Protein AF-A0A3M7D569-F1 (afdb_monomer)

Sequence (119 aa):
MSTTRSSSSASAESLAPYRTPETSPPFHGYDRAAIHSSWKMARHMHHEVRPENRTVIIVVKDAHDIDGAGMLFTLGLYAPFKNVFDTFKAHTCTTCRDPEKIRFKADGKKLAEEDTLSK

Radius of gyration: 30.83 Å; Cα contacts (8 Å, |Δi|>4): 82; chains: 1; bounding box: 44×80×62 Å

Foldseek 3Di:
DDDDDDDDDDDPPPPPPPDDPVNDDPPPDDPVVVVVVVVVVVVVVVVPCPLQNDKDKDFDDDPVCPVHSGDIDIGRQQGFCQVVLVVNLVPDDCVVDPSVPDWDDDPNDTDDRNDGNND

Secondary structure (DSSP, 8-state):
--------------------TTTSPP-----HHHHHHHHHHHHHHHH---GGG-EEEEEE--SS-SSS--EEEEEETTSBTHHHHHHHHHHS-TTT--GGG---EETTEEPPTT-BTT-

Structure (mmCIF, N/CA/C/O backbone):
data_AF-A0A3M7D569-F1
#
_entry.id   AF-A0A3M7D569-F1
#
loop_
_atom_site.group_PDB
_atom_site.id
_atom_site.type_symbol
_atom_site.label_atom_id
_atom_site.label_alt_id
_atom_site.label_comp_id
_atom_site.label_asym_id
_atom_site.label_entity_id
_atom_site.label_seq_id
_atom_site.pdbx_PDB_ins_code
_atom_site.Cartn_x
_atom_site.Cartn_y
_atom_site.Cartn_z
_atom_site.occupancy
_atom_site.B_iso_or_equiv
_atom_site.auth_seq_id
_atom_site.auth_comp_id
_atom_site.auth_asym_id
_atom_site.auth_atom_id
_atom_site.pdbx_PDB_model_num
ATOM 1 N N . MET A 1 1 ? -14.822 -69.836 -30.499 1.00 40.75 1 MET A N 1
ATOM 2 C CA . MET A 1 1 ? -14.267 -68.542 -30.055 1.00 40.75 1 MET A CA 1
ATOM 3 C C . MET A 1 1 ? -14.585 -67.506 -31.117 1.00 40.75 1 MET A C 1
ATOM 5 O O . MET A 1 1 ? -14.384 -67.785 -32.291 1.00 40.75 1 MET A O 1
ATOM 9 N N . SER A 1 2 ? -15.175 -66.399 -30.669 1.00 37.12 2 SER A N 1
ATOM 10 C CA . SER A 1 2 ? -15.596 -65.182 -31.382 1.00 37.12 2 SER A CA 1
ATOM 11 C C . SER A 1 2 ? -14.437 -64.512 -32.159 1.00 37.12 2 SER A C 1
ATOM 13 O O . SER A 1 2 ? -13.289 -64.823 -31.873 1.00 37.12 2 SER A O 1
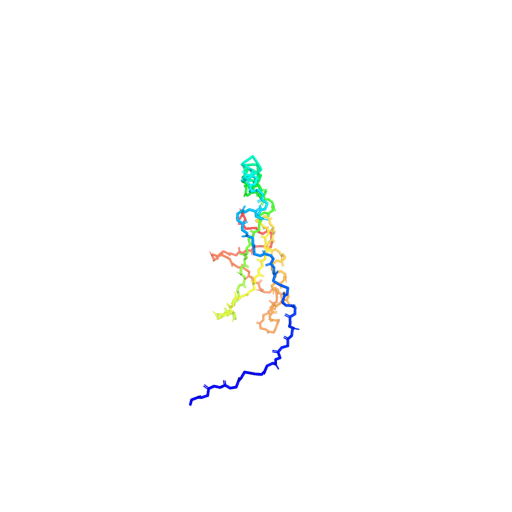ATOM 15 N N . THR A 1 3 ? -14.598 -63.601 -33.124 1.00 42.97 3 THR A N 1
ATOM 16 C CA . THR A 1 3 ? -15.658 -62.623 -33.434 1.00 42.97 3 THR A CA 1
ATOM 17 C C . THR A 1 3 ? -15.710 -62.310 -34.942 1.00 42.97 3 THR A C 1
ATOM 19 O O . THR A 1 3 ? -14.733 -62.415 -35.679 1.00 42.97 3 THR A O 1
ATOM 22 N N . THR A 1 4 ? -16.897 -61.887 -35.362 1.00 43.88 4 THR A N 1
ATOM 23 C CA . THR A 1 4 ? -17.348 -61.374 -36.660 1.00 43.88 4 THR A CA 1
ATOM 24 C C . THR A 1 4 ? -16.494 -60.221 -37.204 1.00 43.88 4 THR A C 1
ATOM 26 O O . THR A 1 4 ? -16.194 -59.272 -36.483 1.00 43.88 4 THR A O 1
ATOM 29 N N . ARG A 1 5 ? -16.172 -60.251 -38.503 1.00 46.56 5 ARG A N 1
ATOM 30 C CA . ARG A 1 5 ? -15.536 -59.146 -39.235 1.00 46.56 5 ARG A CA 1
ATOM 31 C C . ARG A 1 5 ? -16.521 -58.603 -40.271 1.00 46.56 5 ARG A C 1
ATOM 33 O O . ARG A 1 5 ? -16.606 -59.148 -41.365 1.00 46.56 5 ARG A O 1
ATOM 40 N N . SER A 1 6 ? -17.230 -57.532 -39.913 1.00 39.06 6 SER A N 1
ATOM 41 C CA . SER A 1 6 ? -18.111 -56.794 -40.827 1.00 39.06 6 SER A CA 1
ATOM 42 C C . SER A 1 6 ? -18.063 -55.286 -40.547 1.00 39.06 6 SER A C 1
ATOM 44 O O . SER A 1 6 ? -18.646 -54.802 -39.588 1.00 39.06 6 SER A O 1
ATOM 46 N N . SER A 1 7 ? -17.313 -54.601 -41.411 1.00 45.28 7 SER A N 1
ATOM 47 C CA . SER A 1 7 ? -17.588 -53.313 -42.070 1.00 45.28 7 SER A CA 1
ATOM 48 C C . SER A 1 7 ? -18.285 -52.167 -41.321 1.00 45.28 7 SER A C 1
ATOM 50 O O . SER A 1 7 ? -19.506 -52.137 -41.222 1.00 45.28 7 SER A O 1
ATOM 52 N N . SER A 1 8 ? -17.507 -51.127 -41.008 1.00 40.56 8 SER A N 1
ATOM 53 C CA . SER A 1 8 ? -17.900 -49.703 -40.934 1.00 40.56 8 SER A CA 1
ATOM 54 C C . SER A 1 8 ? -16.645 -48.905 -40.563 1.00 40.56 8 SER A 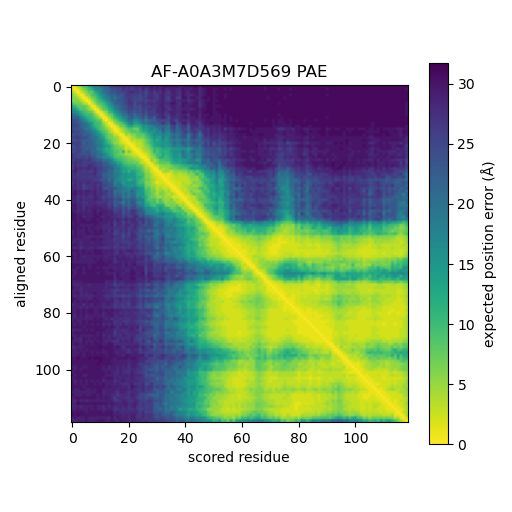C 1
ATOM 56 O O . SER A 1 8 ? -15.866 -49.390 -39.755 1.00 40.56 8 SER A O 1
ATOM 58 N N . SER A 1 9 ? -16.324 -47.711 -41.035 1.00 41.78 9 SER A N 1
ATOM 59 C CA . SER A 1 9 ? -16.730 -46.846 -42.143 1.00 41.78 9 SER A CA 1
ATOM 60 C C . SER A 1 9 ? -15.507 -45.950 -42.374 1.00 41.78 9 SER A C 1
ATOM 62 O O . SER A 1 9 ? -14.771 -45.674 -41.428 1.00 41.78 9 SER A O 1
ATOM 64 N N . ALA A 1 10 ? -15.263 -45.516 -43.608 1.00 52.88 10 ALA A N 1
ATOM 65 C CA . ALA A 1 10 ? -14.214 -44.554 -43.924 1.00 52.88 10 ALA A CA 1
ATOM 66 C C . ALA A 1 10 ? -14.364 -43.283 -43.066 1.00 52.88 10 ALA A C 1
ATOM 68 O O . ALA A 1 10 ? -15.212 -42.440 -43.342 1.00 52.88 10 ALA A O 1
ATOM 69 N N . SER A 1 11 ? -13.538 -43.153 -42.031 1.00 48.91 11 SER A N 1
ATOM 70 C CA . SER A 1 11 ? -13.268 -41.875 -41.387 1.00 48.91 11 SER A CA 1
ATOM 71 C C . SER A 1 11 ? -11.968 -41.383 -41.994 1.00 48.91 11 SER A C 1
ATOM 73 O O . SER A 1 11 ? -10.923 -41.999 -41.799 1.00 48.91 11 SER A O 1
ATOM 75 N N . ALA A 1 12 ? -12.042 -40.316 -42.787 1.00 52.81 12 ALA A N 1
ATOM 76 C CA . ALA A 1 12 ? -10.873 -39.559 -43.200 1.00 52.81 12 ALA A CA 1
ATOM 77 C C . ALA A 1 12 ? -10.237 -38.954 -41.939 1.00 52.81 12 ALA A C 1
ATOM 79 O O . ALA A 1 12 ? -10.520 -37.819 -41.562 1.00 52.81 12 ALA A O 1
ATOM 80 N N . GLU A 1 13 ? -9.428 -39.747 -41.239 1.00 46.69 13 GLU A N 1
ATOM 81 C CA . GLU A 1 13 ? -8.509 -39.236 -40.239 1.00 46.69 13 GLU A CA 1
ATOM 82 C C . GLU A 1 13 ? -7.555 -38.305 -40.977 1.00 46.69 13 GLU A C 1
ATOM 84 O O . GLU A 1 13 ? -6.748 -38.729 -41.806 1.00 46.69 13 GLU A O 1
ATOM 89 N N . SER A 1 14 ? -7.672 -37.010 -40.694 1.00 50.41 14 SER A N 1
ATOM 90 C CA . SER A 1 14 ? -6.617 -36.043 -40.964 1.00 50.41 14 SER A CA 1
ATOM 91 C C . SER A 1 14 ? -5.403 -36.437 -40.122 1.00 50.41 14 SER A C 1
ATOM 93 O O . SER A 1 14 ? -5.151 -35.869 -39.059 1.00 50.41 14 SER A O 1
ATOM 95 N N . LEU A 1 15 ? -4.662 -37.440 -40.585 1.00 56.78 15 LEU A N 1
ATOM 96 C CA . LEU A 1 15 ? -3.352 -37.780 -40.068 1.00 56.78 15 LEU A CA 1
ATOM 97 C C . LEU A 1 15 ? -2.454 -36.592 -40.403 1.00 56.78 15 LEU A C 1
ATOM 99 O O . LEU A 1 15 ? -2.096 -36.378 -41.562 1.00 56.78 15 LEU A O 1
ATOM 103 N N . ALA A 1 16 ? -2.129 -35.781 -39.393 1.00 57.44 16 ALA A N 1
ATOM 104 C CA . ALA A 1 16 ? -1.058 -34.806 -39.525 1.00 57.44 16 ALA A CA 1
ATOM 105 C C . ALA A 1 16 ? 0.158 -35.542 -40.125 1.00 57.44 16 ALA A C 1
ATOM 107 O O . ALA A 1 16 ? 0.498 -36.615 -39.618 1.00 57.44 16 ALA A O 1
ATOM 108 N N . PRO A 1 17 ? 0.774 -35.041 -41.214 1.00 61.91 17 PRO A N 1
ATOM 109 C CA . PRO A 1 17 ? 1.800 -35.790 -41.928 1.00 61.91 17 PRO A CA 1
ATOM 110 C C . PRO A 1 17 ? 2.903 -36.231 -40.966 1.00 61.91 17 PRO A C 1
ATOM 112 O O . PRO A 1 17 ? 3.551 -35.388 -40.339 1.00 61.91 17 PRO A O 1
ATOM 115 N N . TYR A 1 18 ? 3.100 -37.545 -40.833 1.00 54.19 18 TYR A N 1
ATOM 116 C CA . TYR A 1 18 ? 4.184 -38.102 -40.033 1.00 54.19 18 TYR A CA 1
ATOM 117 C C . TYR A 1 18 ? 5.505 -37.648 -40.655 1.00 54.19 18 TYR A C 1
ATOM 119 O O . TYR A 1 18 ? 5.853 -38.061 -41.761 1.00 54.19 18 TYR A O 1
ATOM 127 N N . ARG A 1 19 ? 6.211 -36.731 -39.986 1.00 59.41 19 ARG A N 1
ATOM 128 C CA . ARG A 1 19 ? 7.454 -36.169 -40.517 1.00 59.41 19 ARG A CA 1
ATOM 129 C C . ARG A 1 19 ? 8.591 -37.160 -40.310 1.00 59.41 19 ARG A C 1
ATOM 131 O O . ARG A 1 19 ? 8.987 -37.445 -39.185 1.00 59.41 19 ARG A O 1
ATOM 138 N N . THR A 1 20 ? 9.106 -37.676 -41.415 1.00 59.72 20 THR A N 1
ATOM 139 C CA . THR A 1 20 ? 10.360 -38.435 -41.491 1.00 59.72 20 THR A CA 1
ATOM 140 C C . THR A 1 20 ? 11.537 -37.471 -41.672 1.00 59.72 20 THR A C 1
ATOM 142 O O . THR A 1 20 ? 11.315 -36.344 -42.113 1.00 59.72 20 THR A O 1
ATOM 145 N N . PRO A 1 21 ? 12.792 -37.885 -41.409 1.00 62.62 21 PRO A N 1
ATOM 146 C CA . PRO A 1 21 ? 13.969 -37.053 -41.683 1.00 62.62 21 PRO A CA 1
ATOM 147 C C . PRO A 1 21 ? 14.032 -36.509 -43.122 1.00 62.62 21 PRO A C 1
ATOM 149 O O . PRO A 1 21 ? 14.555 -35.423 -43.345 1.00 62.62 21 PRO A O 1
ATOM 152 N N . GLU A 1 22 ? 13.458 -37.233 -44.089 1.00 56.69 22 GLU A N 1
ATOM 153 C CA . GLU A 1 22 ? 13.408 -36.828 -45.502 1.00 56.69 22 GLU A CA 1
ATOM 154 C C . GLU A 1 22 ? 12.265 -35.858 -45.839 1.00 56.69 22 GLU A C 1
ATOM 156 O O . GLU A 1 22 ? 12.329 -35.147 -46.837 1.00 56.69 22 GLU A O 1
ATOM 161 N N . THR A 1 23 ? 11.211 -35.814 -45.019 1.00 61.25 23 THR A N 1
ATOM 162 C CA . THR A 1 23 ? 10.028 -34.954 -45.234 1.00 61.25 23 THR A CA 1
ATOM 163 C C . THR A 1 23 ? 9.940 -33.804 -44.231 1.00 61.25 23 THR A C 1
ATOM 165 O O . THR A 1 23 ? 9.096 -32.912 -44.359 1.00 61.25 23 THR A O 1
ATOM 168 N N . SER A 1 24 ? 10.815 -33.788 -43.225 1.00 60.22 24 SER A N 1
ATOM 169 C CA . SER A 1 24 ? 11.019 -32.641 -42.353 1.00 60.22 24 SER A CA 1
ATOM 170 C C . SER A 1 24 ? 11.748 -31.522 -43.105 1.00 60.22 24 SER A C 1
ATOM 172 O O . SER A 1 24 ? 12.749 -31.797 -43.765 1.00 60.22 24 SER A O 1
ATOM 174 N N . PRO A 1 25 ? 11.306 -30.255 -42.981 1.00 63.34 25 PRO A N 1
ATOM 175 C CA . PRO A 1 25 ? 12.090 -29.113 -43.420 1.00 63.34 25 PRO A CA 1
ATOM 176 C C . PRO A 1 25 ? 13.491 -29.214 -42.818 1.00 63.34 25 PRO A C 1
ATOM 178 O O . PRO A 1 25 ? 13.600 -29.599 -41.646 1.00 63.34 25 PRO A O 1
ATOM 181 N N . PRO A 1 26 ? 14.548 -28.874 -43.571 1.00 63.56 26 PRO A N 1
ATOM 182 C CA . PRO A 1 26 ? 15.893 -28.863 -43.025 1.00 63.56 26 PRO A CA 1
ATOM 183 C C . PRO A 1 26 ? 15.899 -27.989 -41.770 1.00 63.56 26 PRO A C 1
ATOM 185 O O . PRO A 1 26 ? 15.494 -26.827 -41.796 1.00 63.56 26 PRO A O 1
ATOM 188 N N . PHE A 1 27 ? 16.307 -28.569 -40.641 1.00 66.69 27 PHE A N 1
ATOM 189 C CA . PHE A 1 27 ? 16.495 -27.811 -39.416 1.00 66.69 27 PHE A CA 1
ATOM 190 C C . PHE A 1 27 ? 17.619 -26.806 -39.679 1.00 66.69 27 PHE A C 1
ATOM 192 O O . PHE A 1 27 ? 18.791 -27.175 -39.688 1.00 66.69 27 PHE A O 1
ATOM 199 N N . HIS A 1 28 ? 17.271 -25.539 -39.919 1.00 63.25 28 HIS A N 1
ATOM 200 C CA . HIS A 1 28 ? 18.217 -24.467 -40.265 1.00 63.25 28 HIS A CA 1
ATOM 201 C C . HIS A 1 28 ? 19.149 -24.057 -39.107 1.00 63.25 28 HIS A C 1
ATOM 203 O O . HIS A 1 28 ? 19.797 -23.015 -39.157 1.00 63.25 28 HIS A O 1
ATOM 209 N N . GLY A 1 29 ? 19.251 -24.895 -38.073 1.00 61.59 29 GLY A N 1
ATOM 210 C CA . GLY A 1 29 ? 19.960 -24.589 -36.848 1.00 61.59 29 GLY A CA 1
ATOM 211 C C . GLY A 1 29 ? 19.191 -23.600 -35.981 1.00 61.59 29 GLY A C 1
ATOM 212 O O . GLY A 1 29 ? 18.275 -22.901 -36.409 1.00 61.59 29 GLY A O 1
ATOM 213 N N . TYR A 1 30 ? 19.594 -23.536 -34.721 1.00 63.69 30 TYR A N 1
ATOM 214 C CA . TYR A 1 30 ? 19.269 -22.394 -33.887 1.00 63.69 30 TYR A CA 1
ATOM 215 C C . TYR A 1 30 ? 20.093 -21.202 -34.378 1.00 63.69 30 TYR A C 1
ATOM 217 O O . TYR A 1 30 ? 21.325 -21.284 -34.386 1.00 63.69 30 TYR A O 1
ATOM 225 N N . ASP A 1 31 ? 19.440 -20.102 -34.759 1.00 71.31 31 ASP A N 1
ATOM 226 C CA . ASP A 1 31 ? 20.135 -18.844 -35.030 1.00 71.31 31 ASP A CA 1
A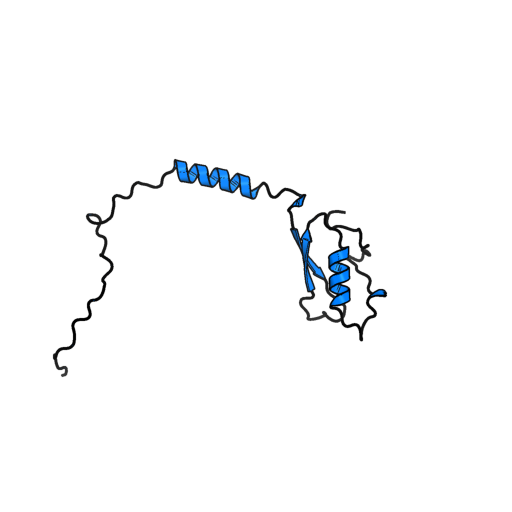TOM 227 C C . ASP A 1 31 ? 20.758 -18.342 -33.722 1.00 71.31 31 ASP A C 1
ATOM 229 O O . ASP A 1 31 ? 20.127 -17.690 -32.884 1.00 71.31 31 ASP A O 1
ATOM 23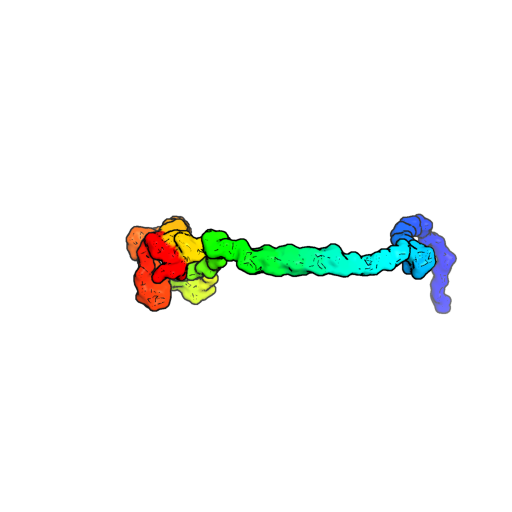3 N N . ARG A 1 32 ? 22.028 -18.700 -33.525 1.00 67.50 32 ARG A N 1
ATOM 234 C CA . ARG A 1 32 ? 22.786 -18.343 -32.328 1.00 67.50 32 ARG A CA 1
ATOM 235 C C . ARG A 1 32 ? 22.902 -16.832 -32.167 1.00 67.50 32 ARG A C 1
ATOM 237 O O . ARG A 1 32 ? 22.955 -16.377 -31.027 1.00 67.50 32 ARG A O 1
ATOM 244 N N . ALA A 1 33 ? 22.917 -16.057 -33.252 1.00 72.00 33 ALA A N 1
ATOM 245 C CA . ALA A 1 33 ? 22.978 -14.602 -33.176 1.00 72.00 33 ALA A CA 1
ATOM 246 C C . ALA A 1 33 ? 21.641 -14.028 -32.686 1.00 72.00 33 ALA A C 1
ATOM 248 O O . ALA A 1 33 ? 21.634 -13.204 -31.766 1.00 72.00 33 ALA A O 1
ATOM 249 N N . ALA A 1 34 ? 20.514 -14.527 -33.201 1.00 65.94 34 ALA A N 1
ATOM 250 C CA . ALA A 1 34 ? 19.189 -14.167 -32.694 1.00 65.94 34 ALA A CA 1
ATOM 251 C C . ALA A 1 34 ? 19.018 -14.555 -31.213 1.00 65.94 34 ALA A C 1
ATOM 253 O O . ALA A 1 34 ? 18.565 -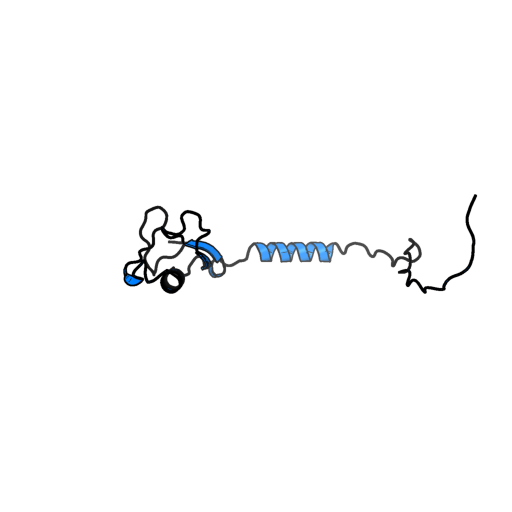13.740 -30.404 1.00 65.94 34 ALA A O 1
ATOM 254 N N . ILE A 1 35 ? 19.474 -15.743 -30.808 1.00 65.00 35 ILE A N 1
ATOM 255 C CA . ILE A 1 35 ? 19.429 -16.181 -29.403 1.00 65.00 35 ILE A CA 1
ATOM 256 C C . ILE A 1 35 ? 20.311 -15.293 -28.515 1.00 65.00 35 ILE A C 1
ATOM 258 O O . ILE A 1 35 ? 19.856 -14.812 -27.479 1.00 65.00 35 ILE A O 1
ATOM 262 N N . HIS A 1 36 ? 21.544 -14.994 -28.925 1.00 65.88 36 HIS A N 1
ATOM 263 C CA . HIS A 1 36 ? 22.413 -14.095 -28.163 1.00 65.88 36 HIS A CA 1
ATOM 264 C C . HIS A 1 36 ? 21.850 -12.672 -28.063 1.00 65.88 36 HIS A C 1
ATOM 266 O O . HIS A 1 36 ? 21.938 -12.056 -26.998 1.00 65.88 36 HIS A O 1
ATOM 272 N N . SER A 1 37 ? 21.260 -12.152 -29.142 1.00 64.00 37 SER A N 1
ATOM 273 C CA . SER A 1 37 ? 20.652 -10.819 -29.158 1.00 64.00 37 SER A CA 1
ATOM 274 C C . SER A 1 37 ? 19.431 -10.740 -28.238 1.00 64.00 37 SER A C 1
ATOM 276 O O . SER A 1 37 ? 19.346 -9.823 -27.419 1.00 64.00 37 SER A O 1
ATOM 278 N N . SER A 1 38 ? 18.552 -11.747 -28.274 1.00 60.84 38 SER A N 1
ATOM 279 C CA . SER A 1 38 ? 17.381 -11.827 -27.395 1.00 60.84 38 SER A CA 1
ATOM 280 C C . SER A 1 38 ? 17.788 -11.963 -25.927 1.00 60.84 38 SER A C 1
ATOM 282 O O . SER A 1 38 ? 17.239 -11.266 -25.080 1.00 60.84 38 SER A O 1
ATOM 284 N N . TRP A 1 39 ? 18.825 -12.745 -25.613 1.00 60.00 39 TRP A N 1
ATOM 285 C CA . TRP A 1 39 ? 19.379 -12.839 -24.256 1.00 60.00 39 TRP A CA 1
ATOM 286 C C . TRP A 1 39 ? 20.030 -11.546 -23.761 1.00 60.00 39 TRP A C 1
ATOM 288 O O . TRP A 1 39 ? 20.035 -11.287 -22.555 1.00 60.00 39 TRP A O 1
ATOM 298 N N . LYS A 1 40 ? 20.619 -10.745 -24.655 1.00 60.06 40 LYS A N 1
ATOM 299 C CA . LYS A 1 40 ? 21.185 -9.435 -24.306 1.00 60.06 40 LYS A CA 1
ATOM 300 C C . LYS A 1 40 ? 20.076 -8.414 -24.043 1.00 60.06 40 LYS A C 1
ATOM 302 O O . LYS A 1 40 ? 20.152 -7.698 -23.049 1.00 60.06 40 LYS A O 1
ATOM 307 N N . MET A 1 41 ? 19.035 -8.395 -24.879 1.00 59.78 41 MET A N 1
ATOM 308 C CA . MET A 1 41 ? 17.867 -7.527 -24.692 1.00 59.78 41 MET A CA 1
ATOM 309 C C . MET A 1 41 ? 17.084 -7.896 -23.427 1.00 59.78 41 MET A C 1
ATOM 311 O O . MET A 1 41 ? 16.808 -7.025 -22.608 1.00 59.78 41 MET A O 1
ATOM 315 N N . ALA A 1 42 ? 16.824 -9.186 -23.200 1.00 60.34 42 ALA A N 1
ATOM 316 C CA . ALA A 1 42 ? 16.138 -9.665 -22.001 1.00 60.34 42 ALA A CA 1
ATOM 317 C C . ALA A 1 42 ? 16.901 -9.306 -20.715 1.00 60.34 42 ALA A C 1
ATOM 319 O O . ALA A 1 42 ? 16.300 -8.823 -19.758 1.00 60.34 42 ALA A O 1
ATOM 320 N N . ARG A 1 43 ? 18.235 -9.464 -20.696 1.00 56.12 43 ARG A N 1
ATOM 321 C CA . ARG A 1 43 ? 19.057 -9.050 -19.545 1.00 56.12 43 ARG A CA 1
ATOM 322 C C . ARG A 1 43 ? 19.005 -7.545 -19.285 1.00 56.12 43 ARG A 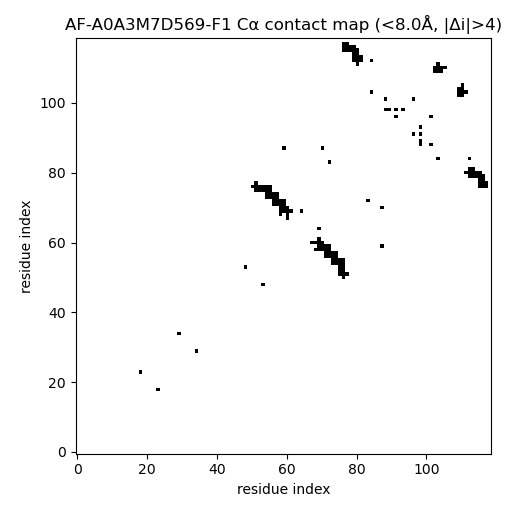C 1
ATOM 324 O O . ARG A 1 43 ? 18.928 -7.161 -18.125 1.00 56.12 43 ARG A O 1
ATOM 331 N N . HIS A 1 44 ? 19.004 -6.705 -20.322 1.00 53.34 44 HIS A N 1
ATOM 332 C CA . HIS A 1 44 ? 18.858 -5.255 -20.135 1.00 53.34 44 HIS A CA 1
ATOM 333 C C . HIS A 1 44 ? 17.479 -4.890 -19.567 1.00 53.34 44 HIS A C 1
ATOM 335 O O . HIS A 1 44 ? 17.392 -4.097 -18.634 1.00 53.34 44 HIS A O 1
ATOM 341 N N . MET A 1 45 ? 16.409 -5.536 -20.044 1.00 55.69 45 MET A N 1
ATOM 342 C CA . MET A 1 45 ? 15.051 -5.266 -19.558 1.00 55.69 45 MET A CA 1
ATOM 343 C C . MET A 1 45 ? 14.816 -5.717 -18.109 1.00 55.69 45 MET A C 1
ATOM 345 O O . MET A 1 45 ? 14.084 -5.051 -17.381 1.00 55.69 45 MET A O 1
ATOM 349 N N . HIS A 1 46 ? 15.458 -6.798 -17.651 1.00 53.69 46 HIS A N 1
ATOM 350 C CA . HIS A 1 46 ? 15.342 -7.247 -16.257 1.00 53.69 46 HIS A CA 1
ATOM 351 C C . HIS A 1 46 ? 16.029 -6.313 -15.244 1.00 53.69 46 HIS A C 1
ATOM 353 O O . HIS A 1 46 ? 15.632 -6.291 -14.079 1.00 53.69 46 HIS A O 1
ATOM 359 N N . HIS A 1 47 ? 17.027 -5.527 -15.665 1.00 53.06 47 HIS A N 1
ATOM 360 C CA . HIS A 1 47 ? 17.760 -4.605 -14.788 1.00 53.06 47 HIS A CA 1
ATOM 361 C C . HIS A 1 47 ? 17.222 -3.163 -14.790 1.00 53.06 47 HIS A C 1
ATOM 363 O O . HIS A 1 47 ? 17.627 -2.366 -13.945 1.00 53.06 47 HIS A O 1
ATOM 369 N N . GLU A 1 48 ? 16.279 -2.826 -15.674 1.00 58.56 48 GLU A N 1
ATOM 370 C CA . GLU A 1 48 ? 15.817 -1.449 -15.900 1.00 58.56 48 GLU A CA 1
ATOM 371 C C . GLU A 1 48 ? 14.368 -1.185 -15.462 1.00 58.56 48 GLU A C 1
ATOM 373 O O . GLU A 1 48 ? 13.698 -0.300 -15.999 1.00 58.56 48 GLU A O 1
ATOM 378 N N . VAL A 1 49 ? 13.857 -1.870 -14.431 1.00 60.91 49 VAL A N 1
ATOM 379 C CA . VAL A 1 49 ? 12.712 -1.282 -13.717 1.00 60.91 49 VAL A CA 1
ATOM 380 C C . VAL A 1 49 ? 13.250 -0.091 -12.933 1.00 60.91 49 VAL A C 1
ATOM 382 O O . VAL A 1 49 ? 13.810 -0.241 -11.835 1.00 60.91 49 VAL A O 1
ATOM 385 N N . ARG A 1 50 ? 13.130 1.089 -13.557 1.00 68.31 50 ARG A N 1
ATOM 386 C CA . ARG A 1 50 ? 13.489 2.371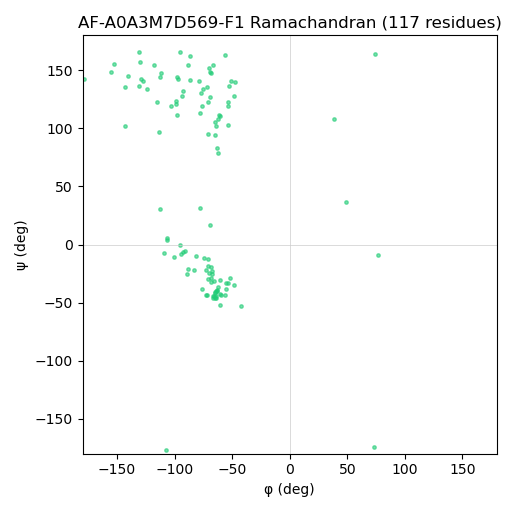 -12.953 1.00 68.31 50 ARG A CA 1
ATOM 387 C C . ARG A 1 50 ? 12.892 2.444 -11.542 1.00 68.31 50 ARG A C 1
ATOM 389 O O . ARG A 1 50 ? 11.774 1.954 -11.362 1.00 68.31 50 ARG A O 1
ATOM 396 N N . PRO A 1 51 ? 13.607 2.987 -10.543 1.00 67.69 51 PRO A N 1
ATOM 397 C CA . PRO A 1 51 ? 13.133 3.022 -9.160 1.00 67.69 51 PRO A CA 1
ATOM 398 C C . PRO A 1 51 ? 11.693 3.533 -9.014 1.00 67.69 51 PRO A C 1
ATOM 400 O O . PRO A 1 51 ? 10.939 3.002 -8.204 1.00 67.69 51 PRO A O 1
A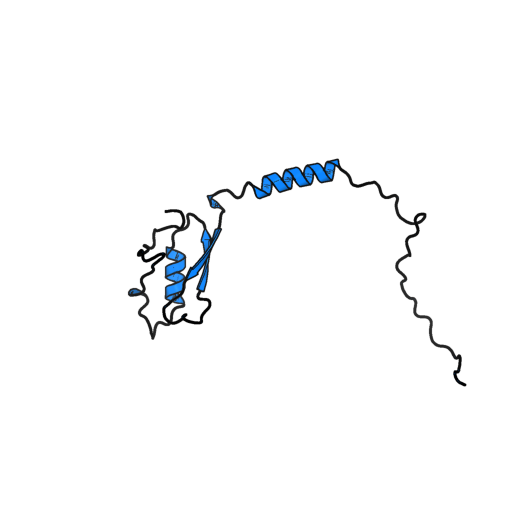TOM 403 N N . GLU A 1 52 ? 11.289 4.490 -9.847 1.00 70.94 52 GLU A N 1
ATOM 404 C CA . GLU A 1 52 ? 9.957 5.102 -9.863 1.00 70.94 52 GLU A CA 1
ATOM 405 C C . GLU A 1 52 ? 8.848 4.132 -10.304 1.00 70.94 52 GLU A C 1
ATOM 407 O O . GLU A 1 52 ? 7.696 4.289 -9.911 1.00 70.94 52 GLU A O 1
ATOM 412 N N . ASN A 1 53 ? 9.197 3.103 -11.079 1.00 75.75 53 ASN A N 1
ATOM 413 C CA . ASN A 1 53 ? 8.271 2.093 -11.597 1.00 75.75 53 ASN A CA 1
ATOM 414 C C . ASN A 1 53 ? 8.217 0.833 -10.723 1.00 75.75 53 ASN A C 1
ATOM 416 O O . ASN A 1 53 ? 7.501 -0.118 -11.044 1.00 75.75 53 ASN A O 1
ATOM 420 N N . ARG A 1 54 ? 8.995 0.784 -9.639 1.00 82.75 54 ARG A N 1
ATOM 421 C CA . ARG A 1 54 ? 8.992 -0.357 -8.726 1.00 82.75 54 ARG A CA 1
ATOM 422 C C . ARG A 1 54 ? 7.758 -0.298 -7.841 1.00 82.75 54 ARG A C 1
ATOM 424 O O . ARG A 1 54 ? 7.477 0.718 -7.205 1.00 82.75 54 ARG A O 1
ATOM 431 N N . THR A 1 55 ? 7.057 -1.418 -7.774 1.00 87.94 55 THR A N 1
ATOM 432 C CA . THR A 1 55 ? 5.880 -1.600 -6.931 1.00 87.94 55 THR A CA 1
ATOM 433 C C . THR A 1 55 ? 6.130 -2.703 -5.919 1.00 87.94 55 THR A C 1
ATOM 435 O O . THR A 1 55 ? 6.954 -3.596 -6.128 1.00 87.94 55 THR A O 1
ATOM 438 N N . VAL A 1 56 ? 5.422 -2.626 -4.804 1.00 88.69 56 VAL A N 1
ATOM 439 C CA . VAL A 1 56 ? 5.374 -3.671 -3.790 1.00 88.69 56 VAL A CA 1
ATOM 440 C C . VAL A 1 56 ? 3.926 -3.971 -3.453 1.00 88.69 56 VAL A C 1
ATOM 442 O O . VAL A 1 56 ? 3.028 -3.149 -3.652 1.00 88.69 56 VAL A O 1
ATOM 445 N N . ILE A 1 57 ? 3.711 -5.170 -2.933 1.00 91.06 57 ILE A N 1
ATOM 446 C CA . ILE A 1 57 ? 2.420 -5.593 -2.419 1.00 91.06 57 ILE A CA 1
ATOM 447 C C . ILE A 1 57 ? 2.464 -5.419 -0.907 1.00 91.06 57 ILE A C 1
ATOM 449 O O . ILE A 1 57 ? 3.335 -5.978 -0.242 1.00 91.06 57 ILE A O 1
ATOM 453 N N . ILE A 1 58 ? 1.528 -4.643 -0.380 1.00 91.38 58 ILE A N 1
ATOM 454 C CA . ILE A 1 58 ? 1.336 -4.461 1.055 1.00 91.38 58 ILE A CA 1
ATOM 455 C C . ILE A 1 58 ? 0.021 -5.103 1.476 1.00 91.38 58 ILE A C 1
ATOM 457 O O . ILE A 1 58 ? -0.951 -5.125 0.720 1.00 91.38 58 ILE A O 1
ATOM 461 N N . VAL A 1 59 ? 0.001 -5.615 2.701 1.00 91.50 59 VAL A N 1
ATOM 462 C CA . VAL A 1 59 ? -1.194 -6.180 3.325 1.00 91.50 59 VAL A CA 1
ATOM 463 C C . VAL A 1 59 ? -1.547 -5.312 4.517 1.00 91.50 59 VAL A C 1
ATOM 465 O O . VAL A 1 59 ? -0.731 -5.137 5.421 1.00 91.50 59 VAL A O 1
ATOM 468 N N . VAL A 1 60 ? -2.764 -4.784 4.528 1.00 90.94 60 VAL A N 1
ATOM 469 C CA . VAL A 1 60 ? -3.315 -4.062 5.672 1.00 90.94 60 VAL A CA 1
ATOM 470 C C . VAL A 1 60 ? -4.290 -4.990 6.376 1.00 90.94 60 VAL A C 1
ATOM 472 O O . VAL A 1 60 ? -5.264 -5.440 5.778 1.00 90.94 60 VAL A O 1
ATOM 475 N N . LYS A 1 61 ? -4.004 -5.285 7.643 1.00 89.81 61 LYS A N 1
ATOM 476 C CA . LYS A 1 61 ? -4.866 -6.086 8.512 1.00 89.81 61 LYS A CA 1
ATOM 477 C C . LYS A 1 61 ? -5.421 -5.221 9.621 1.00 89.81 61 LYS A C 1
ATOM 479 O O . LYS A 1 61 ? -4.703 -4.370 10.159 1.00 89.81 61 LYS A O 1
ATOM 484 N N . ASP A 1 62 ? -6.659 -5.476 10.005 1.00 85.62 62 ASP A N 1
ATOM 485 C CA . ASP A 1 62 ? -7.206 -4.940 11.237 1.00 85.62 62 ASP A CA 1
ATOM 486 C C . ASP A 1 62 ? -7.361 -5.999 12.334 1.00 85.62 62 ASP A C 1
ATOM 488 O O . ASP A 1 62 ? -6.925 -7.138 12.212 1.00 85.62 62 ASP A O 1
ATOM 492 N N . ALA A 1 63 ? -7.921 -5.583 13.471 1.00 75.94 63 ALA A N 1
ATOM 493 C CA . ALA A 1 63 ? -8.095 -6.457 14.623 1.00 75.94 63 ALA A CA 1
ATOM 494 C C . ALA A 1 63 ? -9.231 -7.477 14.435 1.00 75.94 63 ALA A C 1
ATOM 496 O O . ALA A 1 63 ? -9.349 -8.382 15.253 1.00 75.94 63 ALA A O 1
ATOM 497 N N . HIS A 1 64 ? -10.069 -7.322 13.409 1.00 74.06 64 HIS A N 1
ATOM 498 C CA . HIS A 1 64 ? -11.085 -8.300 13.035 1.00 74.06 64 HIS A CA 1
ATOM 499 C C . HIS A 1 64 ? -10.513 -9.345 12.064 1.00 74.06 64 HIS A C 1
ATOM 501 O O . HIS A 1 64 ? -11.008 -10.467 12.021 1.00 74.06 64 HIS A O 1
ATOM 507 N N . ASP A 1 65 ? -9.419 -9.029 11.367 1.00 74.25 65 ASP A N 1
ATOM 508 C CA . ASP A 1 65 ? -8.703 -9.927 10.452 1.00 74.25 65 ASP A CA 1
ATOM 509 C C . ASP A 1 65 ? -7.795 -10.965 11.157 1.00 74.25 65 ASP A C 1
ATOM 511 O O . ASP A 1 65 ? -6.769 -11.362 10.599 1.00 74.25 65 ASP A O 1
ATOM 515 N N . ILE A 1 66 ? -8.138 -11.430 12.368 1.00 67.00 66 ILE A N 1
ATOM 516 C CA . ILE A 1 66 ? -7.307 -12.373 13.156 1.00 67.00 66 ILE A CA 1
ATOM 517 C C . ILE A 1 66 ? -7.007 -13.649 12.352 1.00 67.00 66 ILE A C 1
ATOM 519 O O . ILE A 1 66 ? -5.853 -14.070 12.282 1.00 67.00 66 ILE A O 1
ATOM 523 N N . ASP A 1 67 ? -8.024 -14.178 11.667 1.00 68.12 67 ASP A N 1
ATOM 524 C CA . ASP A 1 67 ? -7.919 -15.336 10.766 1.00 68.12 67 ASP A CA 1
ATOM 525 C C . ASP A 1 67 ? -8.014 -14.937 9.276 1.00 68.12 67 ASP A C 1
ATOM 527 O O . ASP A 1 67 ? -8.021 -15.782 8.380 1.00 68.12 67 ASP A O 1
ATOM 531 N N . GLY A 1 68 ? -8.102 -13.632 8.996 1.00 70.50 68 GLY A N 1
ATOM 532 C CA . GLY A 1 68 ? -8.290 -13.068 7.663 1.00 70.50 68 GLY A CA 1
ATOM 533 C C . GLY A 1 68 ? -6.980 -12.817 6.911 1.00 70.50 68 GLY A C 1
ATOM 534 O O . GLY A 1 68 ? -5.910 -12.564 7.482 1.00 70.50 68 GLY A O 1
ATOM 535 N N . ALA A 1 69 ? -7.063 -12.825 5.577 1.00 77.38 69 ALA A N 1
ATOM 536 C CA . ALA A 1 69 ? -5.946 -12.438 4.715 1.00 77.38 69 ALA A CA 1
ATOM 537 C C . ALA A 1 69 ? -5.617 -10.931 4.813 1.00 77.38 69 ALA A C 1
ATOM 539 O O . ALA A 1 69 ? -4.492 -10.541 4.505 1.00 77.38 69 ALA A O 1
ATOM 540 N N . GLY A 1 70 ? -6.554 -10.109 5.302 1.00 85.56 70 GLY A N 1
ATOM 541 C CA . GLY A 1 70 ? -6.487 -8.650 5.238 1.00 85.56 70 GLY A CA 1
ATOM 542 C C . GLY A 1 70 ? -6.737 -8.119 3.827 1.00 85.56 70 GLY A C 1
ATOM 543 O O . GLY A 1 70 ? -7.043 -8.869 2.897 1.00 85.56 70 GLY A O 1
ATOM 544 N N . MET A 1 71 ? -6.581 -6.809 3.657 1.00 89.56 71 MET A N 1
ATOM 545 C CA . MET A 1 71 ? -6.691 -6.145 2.360 1.00 89.56 71 MET A CA 1
ATOM 546 C C . MET A 1 71 ? -5.319 -6.014 1.696 1.00 89.56 71 MET A C 1
ATOM 548 O O . MET A 1 71 ? -4.371 -5.498 2.289 1.00 89.56 71 MET A O 1
ATOM 552 N N . LEU A 1 72 ? -5.223 -6.465 0.447 1.00 92.19 72 LEU A N 1
ATOM 553 C CA . LEU A 1 72 ? -4.019 -6.385 -0.378 1.00 92.19 72 LEU A CA 1
ATOM 554 C C . LEU A 1 72 ? -4.036 -5.114 -1.228 1.00 92.19 72 LEU A C 1
ATOM 556 O O . LEU A 1 72 ? -5.014 -4.843 -1.923 1.00 92.19 72 LEU A O 1
ATOM 560 N N . PHE A 1 73 ? -2.925 -4.384 -1.232 1.00 91.75 73 PHE A N 1
ATOM 561 C CA . PHE A 1 73 ? -2.730 -3.213 -2.081 1.00 91.75 73 PHE A CA 1
ATOM 562 C C . PHE A 1 73 ? -1.412 -3.316 -2.837 1.00 91.75 73 PHE A C 1
ATOM 564 O O . PHE A 1 73 ? -0.399 -3.750 -2.293 1.00 91.75 73 PHE A O 1
ATOM 571 N N . THR A 1 74 ? -1.411 -2.866 -4.088 1.00 92.81 74 THR A N 1
ATOM 572 C CA . THR A 1 74 ? -0.185 -2.653 -4.860 1.00 92.81 74 THR A CA 1
ATOM 573 C C . THR A 1 74 ? 0.171 -1.175 -4.798 1.00 92.81 74 THR A C 1
ATOM 575 O O . THR A 1 74 ? -0.625 -0.332 -5.210 1.00 92.81 74 THR A O 1
ATOM 578 N N . LEU A 1 75 ? 1.355 -0.857 -4.279 1.00 90.31 75 LEU A N 1
ATOM 579 C CA . LEU A 1 75 ? 1.818 0.516 -4.079 1.00 90.31 75 LEU A CA 1
ATOM 580 C C . LEU A 1 75 ? 3.199 0.710 -4.713 1.00 90.31 75 LEU A C 1
ATOM 582 O O . LEU A 1 75 ? 4.047 -0.177 -4.648 1.00 90.31 75 LEU A O 1
ATOM 586 N N . GLY A 1 76 ? 3.437 1.867 -5.331 1.00 88.12 76 GLY A N 1
ATOM 587 C CA . GLY A 1 76 ? 4.777 2.251 -5.787 1.00 88.12 76 GLY A CA 1
ATOM 588 C C . GLY A 1 76 ? 5.716 2.526 -4.608 1.00 88.12 76 GLY A C 1
ATOM 589 O O . GLY A 1 76 ? 5.271 3.036 -3.584 1.00 88.12 76 GLY A O 1
ATOM 590 N N . LEU A 1 77 ? 7.018 2.250 -4.743 1.00 86.12 77 LEU A N 1
ATOM 591 C CA . LEU A 1 77 ? 7.992 2.434 -3.647 1.00 86.12 77 LEU A CA 1
ATOM 592 C C . LEU A 1 77 ? 8.017 3.856 -3.058 1.00 86.12 77 LEU A C 1
ATOM 594 O O . LEU A 1 77 ? 8.252 4.026 -1.863 1.00 86.12 77 LEU A O 1
ATOM 598 N N . TYR A 1 78 ? 7.772 4.865 -3.893 1.00 87.31 78 TYR A N 1
ATOM 599 C CA . TYR A 1 78 ? 7.776 6.282 -3.511 1.00 87.31 78 TYR A CA 1
ATOM 600 C C . TYR A 1 78 ? 6.373 6.892 -3.444 1.00 87.31 78 TYR A C 1
ATOM 602 O O . TYR A 1 78 ? 6.237 8.104 -3.286 1.00 87.31 78 TYR A O 1
ATOM 610 N N . ALA A 1 79 ? 5.328 6.080 -3.610 1.00 88.12 79 ALA A N 1
ATOM 611 C CA . ALA A 1 79 ? 3.961 6.561 -3.515 1.00 88.12 79 ALA A CA 1
ATOM 612 C C . ALA A 1 79 ? 3.556 6.710 -2.035 1.00 88.12 79 ALA A C 1
ATOM 614 O O . ALA A 1 79 ? 3.924 5.860 -1.219 1.00 88.12 79 ALA A O 1
ATOM 615 N N . PRO A 1 80 ? 2.802 7.767 -1.684 1.00 92.25 80 PRO A N 1
ATOM 616 C CA . PRO A 1 80 ? 2.322 7.971 -0.324 1.00 92.25 80 PRO A CA 1
ATOM 617 C C . PRO A 1 80 ? 1.250 6.944 0.056 1.00 92.25 80 PRO A C 1
ATOM 619 O O . PRO A 1 80 ? 0.476 6.488 -0.794 1.00 92.25 80 PRO A O 1
ATOM 622 N N . PHE A 1 81 ? 1.147 6.628 1.347 1.00 93.06 81 PHE A N 1
ATOM 623 C CA . PHE A 1 81 ? 0.139 5.690 1.852 1.00 93.06 81 PHE A CA 1
ATOM 624 C C . PHE A 1 81 ? -1.295 6.227 1.834 1.00 93.06 81 PHE A C 1
ATOM 626 O O . PHE A 1 81 ? -2.227 5.436 1.980 1.00 93.06 81 PHE A O 1
ATOM 633 N N . LYS A 1 82 ? -1.503 7.530 1.619 1.00 93.00 82 LYS A N 1
ATOM 634 C CA . LYS A 1 82 ? -2.830 8.165 1.605 1.00 93.00 82 LYS A CA 1
ATOM 635 C C . LYS A 1 82 ? -3.906 7.351 0.873 1.00 93.00 82 LYS A C 1
ATOM 637 O O . LYS A 1 82 ? -4.924 7.014 1.467 1.00 93.00 82 LYS A O 1
ATOM 642 N N . ASN A 1 83 ? -3.654 6.955 -0.377 1.00 90.81 83 ASN A N 1
ATOM 643 C CA . ASN A 1 83 ? -4.634 6.199 -1.168 1.00 90.81 83 ASN A CA 1
ATOM 644 C C . ASN A 1 83 ? -4.976 4.842 -0.538 1.00 90.81 83 ASN A C 1
ATOM 646 O O . ASN A 1 83 ? -6.123 4.402 -0.592 1.00 90.81 83 ASN A O 1
ATOM 650 N N . VAL A 1 84 ? -3.992 4.180 0.069 1.00 92.19 84 VAL A N 1
ATOM 651 C CA . VAL A 1 84 ? -4.181 2.903 0.767 1.00 92.19 84 VAL A CA 1
ATOM 652 C C . VAL A 1 84 ? -5.057 3.116 1.996 1.00 92.19 84 VAL A C 1
ATOM 654 O O . VAL A 1 84 ? -6.002 2.364 2.209 1.00 92.19 84 VAL A O 1
ATOM 657 N N . PHE A 1 85 ? -4.777 4.157 2.781 1.00 93.31 85 PHE A N 1
ATOM 658 C CA . PHE A 1 85 ? -5.521 4.460 4.003 1.00 93.31 85 PHE A CA 1
ATOM 659 C C . PHE A 1 85 ? -6.962 4.863 3.711 1.00 93.31 85 PHE A C 1
ATOM 661 O O . PHE A 1 85 ? -7.866 4.360 4.374 1.00 93.31 85 PHE A O 1
ATOM 668 N N . ASP A 1 86 ? -7.184 5.710 2.710 1.00 91.62 86 ASP A N 1
ATOM 669 C CA . ASP A 1 86 ? -8.523 6.144 2.305 1.00 91.62 86 ASP A CA 1
ATOM 670 C C . ASP A 1 86 ? -9.349 4.963 1.787 1.00 91.62 86 ASP A C 1
ATOM 672 O O . ASP A 1 86 ? -10.489 4.764 2.208 1.00 91.62 86 ASP A O 1
ATOM 676 N N . THR A 1 87 ? -8.747 4.117 0.947 1.00 91.12 87 THR A N 1
ATOM 677 C CA . THR A 1 87 ? -9.4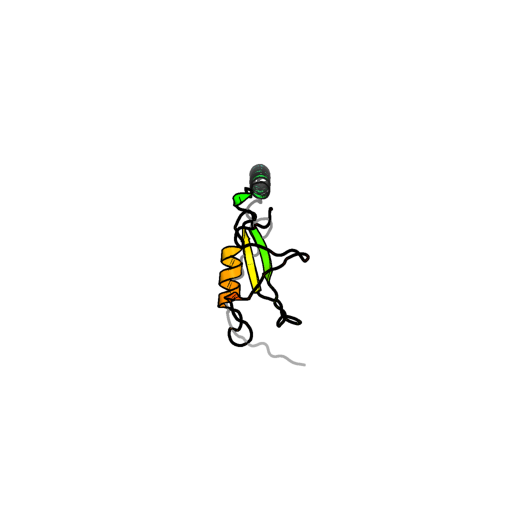15 2.916 0.426 1.00 91.12 87 THR A CA 1
ATOM 678 C C . THR A 1 87 ? -9.718 1.926 1.548 1.00 91.12 87 THR A C 1
ATOM 680 O O . THR A 1 87 ? -10.816 1.378 1.613 1.00 91.12 87 THR A O 1
ATOM 683 N N . PHE A 1 88 ? -8.781 1.726 2.477 1.00 90.75 88 PHE A N 1
ATOM 684 C CA . PHE A 1 88 ? -9.004 0.871 3.638 1.00 90.75 88 PHE A CA 1
ATOM 685 C C . PHE A 1 88 ? -10.168 1.388 4.491 1.00 90.75 88 PHE A C 1
ATOM 687 O O . PHE A 1 88 ? -11.121 0.655 4.734 1.00 90.75 88 PHE A O 1
ATOM 694 N N . LYS A 1 89 ? -10.145 2.672 4.869 1.00 90.19 89 LYS A N 1
ATOM 695 C CA . LYS A 1 89 ? -11.218 3.333 5.631 1.00 90.19 89 LYS A CA 1
ATOM 696 C C . LYS A 1 89 ? -12.584 3.215 4.940 1.00 90.19 89 LYS A C 1
ATOM 698 O O . LYS A 1 89 ? -13.586 3.003 5.619 1.00 90.19 89 LYS A O 1
ATOM 703 N N . ALA A 1 90 ? -12.629 3.318 3.610 1.00 89.19 90 ALA A N 1
ATOM 704 C CA . ALA A 1 90 ? -13.861 3.197 2.830 1.00 89.19 90 ALA A CA 1
ATOM 705 C C . ALA A 1 90 ? -14.451 1.775 2.829 1.00 89.19 90 ALA A C 1
ATOM 707 O O . ALA A 1 90 ? -15.665 1.616 2.712 1.00 89.19 90 ALA A O 1
ATOM 708 N N . HIS A 1 91 ? -13.608 0.748 2.963 1.00 87.44 91 HIS A N 1
ATOM 709 C CA . HIS A 1 91 ? -14.029 -0.655 2.953 1.00 87.44 91 HIS A CA 1
ATOM 710 C C . HIS A 1 91 ? -14.122 -1.287 4.345 1.00 87.44 91 HIS A C 1
ATOM 712 O O . HIS A 1 91 ? -14.683 -2.374 4.486 1.00 87.44 91 HIS A O 1
ATOM 718 N N . THR A 1 92 ? -13.617 -0.621 5.383 1.00 84.25 92 THR A N 1
ATOM 719 C CA . THR A 1 92 ? -13.792 -1.076 6.763 1.00 84.25 92 THR A CA 1
ATOM 720 C C . THR A 1 92 ? -15.233 -0.941 7.241 1.00 84.25 92 THR A C 1
ATOM 722 O O . THR A 1 92 ? -15.949 -0.011 6.877 1.00 84.25 92 THR A O 1
ATOM 725 N N . CYS A 1 93 ? -15.643 -1.855 8.122 1.00 79.31 93 CYS A N 1
ATOM 726 C CA . CYS A 1 93 ? -16.951 -1.807 8.765 1.00 79.31 93 CYS A CA 1
ATOM 727 C C . CYS A 1 93 ? -17.116 -0.520 9.591 1.00 79.31 93 CYS A C 1
ATOM 729 O O . CYS A 1 93 ? -16.520 -0.373 10.662 1.00 79.31 93 CYS A O 1
ATOM 731 N N . THR A 1 94 ? -17.984 0.378 9.123 1.00 77.50 94 THR A N 1
ATOM 732 C CA . THR A 1 94 ? -18.291 1.661 9.775 1.00 77.50 94 THR A CA 1
ATOM 733 C C . THR A 1 94 ? -19.097 1.507 11.066 1.00 77.50 94 THR A C 1
ATOM 735 O O . THR A 1 94 ? -19.124 2.407 11.900 1.00 77.50 94 THR A O 1
ATOM 738 N N . THR A 1 95 ? -19.745 0.355 11.262 1.00 76.44 95 THR A N 1
ATOM 739 C CA . THR A 1 95 ? -20.510 0.045 12.478 1.00 76.44 95 THR A CA 1
ATOM 740 C C . THR A 1 95 ? -19.595 -0.309 13.648 1.00 76.44 95 THR A C 1
ATOM 742 O O . THR A 1 95 ? -19.858 0.079 14.783 1.00 76.44 95 THR A O 1
ATOM 745 N N . CYS A 1 96 ? -18.509 -1.038 13.379 1.00 76.06 96 CYS A N 1
ATOM 746 C CA . CYS A 1 96 ? -17.554 -1.469 14.402 1.00 76.06 96 CYS A CA 1
ATOM 747 C C . CYS A 1 96 ? -16.439 -0.440 14.625 1.00 76.06 96 CYS A C 1
ATOM 749 O O . CYS A 1 96 ? -15.836 -0.406 15.700 1.00 76.06 96 CYS A O 1
ATOM 751 N N . ARG A 1 97 ? -16.142 0.393 13.619 1.00 77.88 97 ARG A N 1
ATOM 752 C CA . ARG A 1 97 ? -15.080 1.397 13.677 1.00 77.88 97 ARG A CA 1
ATOM 753 C C . ARG A 1 97 ? -15.464 2.673 12.956 1.00 77.88 97 ARG A C 1
ATOM 755 O O . ARG A 1 97 ? -15.912 2.659 11.822 1.00 77.88 97 ARG A O 1
ATOM 762 N N . ASP A 1 98 ? -15.169 3.779 13.617 1.00 83.44 98 ASP A N 1
ATOM 763 C CA . ASP A 1 98 ? -15.222 5.105 13.026 1.00 83.44 98 ASP A CA 1
ATOM 764 C C . ASP A 1 98 ? -13.995 5.314 12.113 1.00 83.44 98 ASP A C 1
ATOM 766 O O . ASP A 1 98 ? -12.867 5.259 12.625 1.00 83.44 98 ASP A O 1
ATOM 770 N N . PRO A 1 99 ? -14.179 5.548 10.797 1.00 83.69 99 PRO A N 1
ATOM 771 C CA . PRO A 1 99 ? -13.088 5.746 9.842 1.00 83.69 99 PRO A CA 1
ATOM 772 C C . PRO A 1 99 ? -12.096 6.842 10.246 1.00 83.69 99 PRO A C 1
ATOM 774 O O . PRO A 1 99 ? -10.893 6.706 10.002 1.00 83.69 99 PRO A O 1
ATOM 777 N N . GLU A 1 100 ? -12.563 7.901 10.914 1.00 85.31 100 GLU A N 1
ATOM 778 C CA . GLU A 1 100 ? -11.713 9.019 11.349 1.00 85.31 100 GLU A CA 1
ATOM 779 C C . GLU A 1 100 ? -10.802 8.642 12.525 1.00 85.31 100 GLU A C 1
ATOM 781 O O . GLU A 1 100 ? -9.755 9.253 12.752 1.00 85.31 100 GLU A O 1
ATOM 786 N N . LYS A 1 101 ? -11.169 7.597 13.273 1.00 86.44 101 LYS A N 1
ATOM 787 C CA . LYS A 1 101 ? -10.395 7.103 14.419 1.00 86.44 101 LYS A CA 1
ATOM 788 C C . LYS A 1 101 ? -9.414 5.995 14.041 1.00 86.44 101 LYS A C 1
ATOM 790 O O . LYS A 1 101 ? -8.614 5.588 14.891 1.00 86.44 101 LYS A O 1
ATOM 795 N N . ILE A 1 102 ? -9.442 5.513 12.797 1.00 88.62 102 ILE A N 1
ATOM 796 C CA . ILE A 1 102 ? -8.519 4.482 12.316 1.00 88.62 102 ILE A CA 1
ATOM 797 C C . ILE A 1 102 ? -7.108 5.069 12.223 1.00 88.62 102 ILE A C 1
ATOM 799 O O . ILE A 1 102 ? -6.869 6.103 11.604 1.00 88.62 102 ILE A O 1
ATOM 803 N N . ARG A 1 103 ? -6.152 4.389 12.862 1.00 89.81 103 ARG A N 1
ATOM 804 C CA . ARG A 1 103 ? -4.730 4.748 12.861 1.00 89.81 103 ARG A CA 1
ATOM 805 C C . ARG A 1 103 ? -3.922 3.568 12.350 1.00 89.81 103 ARG A C 1
ATOM 807 O O . ARG A 1 103 ? -4.110 2.452 12.830 1.00 89.81 103 ARG A O 1
ATOM 814 N N . PHE A 1 104 ? -2.990 3.837 11.446 1.00 91.62 104 PHE A N 1
ATOM 815 C CA . PHE A 1 104 ? -2.153 2.818 10.823 1.00 91.62 104 PHE A CA 1
ATOM 816 C C . PHE A 1 104 ? -0.794 2.727 11.510 1.00 91.62 104 PHE A C 1
ATOM 818 O O . PHE A 1 104 ? -0.246 3.729 11.987 1.00 91.62 104 PHE A O 1
ATOM 825 N N . LYS A 1 105 ? -0.270 1.502 11.591 1.00 92.62 105 LYS A N 1
ATOM 826 C CA . LYS A 1 105 ? 1.051 1.215 12.143 1.00 92.62 105 LYS A CA 1
ATOM 827 C C . LYS A 1 105 ? 1.751 0.134 11.329 1.00 92.62 105 LYS A C 1
ATOM 829 O O . LYS A 1 105 ? 1.100 -0.816 10.907 1.00 92.62 105 LYS A O 1
ATOM 834 N N . ALA A 1 106 ? 3.066 0.254 11.203 1.00 90.75 106 ALA A N 1
ATOM 835 C CA . ALA A 1 106 ? 3.961 -0.791 10.713 1.00 90.75 106 ALA A CA 1
ATOM 836 C C . ALA A 1 106 ? 5.136 -0.913 11.691 1.00 90.75 106 ALA A C 1
ATOM 838 O O . ALA A 1 106 ? 5.617 0.100 12.200 1.00 90.75 106 ALA A O 1
ATOM 839 N N . ASP A 1 107 ? 5.536 -2.139 12.035 1.00 88.31 107 ASP A N 1
ATOM 840 C CA . ASP A 1 107 ? 6.617 -2.421 12.997 1.00 88.31 107 ASP A CA 1
ATOM 841 C C . ASP A 1 107 ? 6.493 -1.646 14.325 1.00 88.31 107 ASP A C 1
ATOM 843 O O . ASP A 1 107 ? 7.462 -1.155 14.903 1.00 88.31 107 ASP A O 1
ATOM 847 N N . GLY A 1 108 ? 5.253 -1.469 14.797 1.00 88.19 108 GLY A N 1
ATOM 848 C CA . GLY A 1 108 ? 4.931 -0.721 16.017 1.00 88.19 108 GLY A CA 1
ATOM 849 C C . GLY A 1 108 ? 4.990 0.808 15.888 1.00 88.19 108 GLY A C 1
ATOM 850 O O . GLY A 1 108 ? 4.513 1.504 16.790 1.00 88.19 108 GLY A O 1
ATOM 851 N N . LYS A 1 109 ? 5.489 1.350 14.773 1.00 92.25 109 LYS A N 1
ATOM 852 C CA . LYS A 1 109 ? 5.538 2.791 14.495 1.00 92.25 109 LYS A CA 1
ATOM 853 C C . LYS A 1 109 ? 4.244 3.263 13.848 1.00 92.25 109 LYS A C 1
ATOM 855 O O . LYS A 1 109 ? 3.656 2.562 13.032 1.00 92.25 109 LYS A O 1
ATOM 860 N N . LYS A 1 110 ? 3.783 4.455 14.232 1.00 92.25 110 LYS A N 1
ATOM 861 C CA . LYS A 1 110 ? 2.619 5.101 13.614 1.00 92.25 110 LYS A CA 1
ATOM 862 C C . LYS A 1 110 ? 3.018 5.652 12.246 1.00 92.25 110 LYS A C 1
ATOM 864 O O . LYS A 1 110 ? 4.040 6.321 12.168 1.00 92.25 110 LYS A O 1
ATOM 869 N N . LEU A 1 111 ? 2.189 5.397 11.239 1.00 92.94 111 LEU A N 1
ATOM 870 C CA . LEU A 1 111 ? 2.353 5.939 9.891 1.00 92.94 111 LEU A CA 1
ATOM 871 C C . LEU A 1 111 ? 1.481 7.186 9.696 1.00 92.94 111 LEU A C 1
ATOM 873 O O . LEU A 1 111 ? 0.351 7.245 10.203 1.00 92.94 111 LEU A O 1
ATOM 877 N N . ALA A 1 112 ? 2.015 8.163 8.973 1.00 93.25 112 ALA A N 1
ATOM 878 C CA . ALA A 1 112 ? 1.310 9.322 8.440 1.00 93.25 112 ALA A CA 1
ATOM 879 C C . ALA A 1 112 ? 0.865 9.076 6.984 1.00 93.25 112 ALA A C 1
ATOM 881 O O . ALA A 1 112 ? 1.289 8.114 6.343 1.00 93.25 112 ALA A O 1
ATOM 882 N N . GLU A 1 113 ? -0.032 9.913 6.461 1.00 90.69 113 GLU A N 1
ATOM 883 C CA . GLU A 1 113 ? -0.589 9.746 5.105 1.00 90.69 113 GLU A CA 1
ATOM 884 C C . GLU A 1 113 ? 0.446 10.048 4.011 1.00 90.69 113 GLU A C 1
ATOM 886 O O . GLU A 1 113 ? 0.403 9.464 2.925 1.00 90.69 113 GLU A O 1
ATOM 891 N N . GLU A 1 114 ? 1.377 10.946 4.317 1.00 91.56 114 GLU A N 1
ATOM 892 C CA . GLU A 1 114 ? 2.497 11.377 3.487 1.00 91.56 114 GLU A CA 1
ATOM 893 C C . GLU A 1 114 ? 3.711 10.434 3.527 1.00 91.56 114 GLU A C 1
ATOM 895 O O . GLU A 1 114 ? 4.628 10.596 2.717 1.00 91.56 114 GLU A O 1
ATOM 900 N N . ASP A 1 115 ? 3.719 9.449 4.432 1.00 90.56 115 ASP A N 1
ATOM 901 C CA . ASP A 1 115 ? 4.795 8.461 4.515 1.00 90.56 115 ASP A CA 1
ATOM 902 C C . ASP A 1 115 ? 4.808 7.564 3.267 1.00 90.56 115 ASP A C 1
ATOM 904 O O . ASP A 1 115 ? 3.789 7.346 2.603 1.00 90.56 115 ASP A O 1
ATOM 908 N N . THR A 1 116 ? 5.983 7.019 2.953 1.00 89.19 116 THR A N 1
ATOM 909 C CA . THR A 1 116 ? 6.213 6.137 1.797 1.00 89.19 116 THR A CA 1
ATOM 910 C C . THR A 1 116 ? 6.969 4.897 2.251 1.00 89.19 116 THR A C 1
ATOM 912 O O . THR A 1 116 ? 7.569 4.896 3.315 1.00 89.19 116 THR A O 1
ATOM 915 N N . LEU A 1 117 ? 7.026 3.848 1.435 1.00 82.75 117 LEU A N 1
ATOM 916 C CA . LEU A 1 117 ? 7.765 2.628 1.789 1.00 82.75 117 LEU A CA 1
ATOM 917 C C . LEU A 1 117 ? 9.286 2.818 1.855 1.00 82.75 117 LEU A C 1
ATOM 919 O O . LEU A 1 117 ? 9.979 2.021 2.481 1.00 82.75 117 LEU A O 1
ATOM 923 N N . SER A 1 118 ? 9.812 3.834 1.168 1.00 77.56 118 SER A N 1
ATOM 924 C CA . SER A 1 118 ? 11.250 4.103 1.090 1.00 77.56 118 SER A CA 1
ATOM 925 C C . SER A 1 118 ? 11.772 5.052 2.181 1.00 77.56 118 SER A C 1
ATOM 927 O O . SER A 1 118 ? 12.984 5.286 2.215 1.00 77.56 118 SER A O 1
ATOM 929 N N . LYS A 1 119 ? 10.908 5.633 3.020 1.00 58.47 119 LYS A N 1
ATOM 930 C CA . LYS A 1 119 ? 11.266 6.590 4.081 1.00 58.47 119 LYS A CA 1
ATOM 931 C C . LYS A 1 119 ? 10.680 6.144 5.408 1.00 58.47 119 LYS A C 1
ATOM 933 O O . LYS A 1 119 ? 11.426 6.221 6.407 1.00 58.47 119 LYS A O 1
#

pLDDT: mean 73.4, std 16.44, range [37.12, 93.31]

Organism: Hortaea werneckii (NCBI:txid91943)

Solvent-accessible surface area (backbone atoms only — not comparable to full-atom values): 7884 Å² total; per-residue (Å²): 135,88,83,87,90,79,90,86,72,96,68,86,71,83,68,72,79,82,70,43,89,89,70,42,75,80,80,84,63,81,59,61,64,60,52,52,50,51,54,52,52,53,54,53,60,73,71,59,67,47,74,86,73,35,67,45,81,46,72,54,68,60,90,84,30,79,91,48,89,46,49,78,45,82,44,40,40,80,42,51,40,40,66,59,53,54,53,47,44,70,71,48,61,64,88,85,40,58,59,90,74,66,78,55,65,58,96,89,40,78,60,58,52,80,40,35,82,79,112

Mean predicted aligned error: 16.94 Å

Nearest PDB structures (foldseek):
  2wyq-assembly1_A  TM=7.521E-01  e=2.896E-01  Homo sapiens
  7scx-assembly1_B-2  TM=5.651E-01  e=5.960E-01  Homo sapiens
  1lfd-assembly2_C  TM=5.279E-01  e=3.282E+00  Rattus norvegicus